Protein AF-A0A075KMD2-F1 (afdb_monomer)

pLDDT: mean 77.3, std 16.65, range [31.0, 93.56]

Nearest PDB structures (foldseek):
  6ii4-assembly1_B  TM=5.399E-01  e=6.767E+00  Influenza A virus (A/Anhui/1-YK_RG123/2013(H7N9))

Radius of gyration: 22.16 Å; Cα contacts (8 Å, |Δi|>4): 37; chains: 1; bounding box: 51×23×67 Å

Mean predicted aligned error: 10.58 Å

Secondary structure (DSSP, 8-state):
------PPP------HHHHHHHHHHHHHHH---HHHHHHHHHHHHHHIIIIITS-----------TT--HHHHHHHHHHHHHHHHHHHHHHHHHHHHHHHHHHHHHHHHHHHHHHHHHH--

Sequence (121 aa):
MNAKIIPFPEQVETPLEEIDRQIRTCLAEIKADRDFIDYVATRMKYFIENYASTYFQMNFNLIVPPNLSPEQAEALVFSIEKGVQDNAKELQDMIRKIIMERLHLEIELYMNQKDIKYRLC

Foldseek 3Di:
DDDPPDDDPPPPPPPLVNVLVVQLVVVCVVPVDPVLSCQLSVVLSVCCVPPLVPDPDDDDDDDDDPPDDPVRVVVVVVVVSVVVVVVVVVVVVVSVVVSVVSSVVSSVVVVVVVVVVVVVD

Solvent-accessible surface area (backbone atoms only — not comparable to full-atom values): 7376 Å² total; per-residue (Å²): 135,83,81,81,78,76,79,72,81,80,76,84,72,75,53,68,68,56,53,50,51,51,50,41,51,56,37,44,75,76,45,86,42,68,70,57,34,53,54,42,42,52,54,49,47,53,46,36,72,72,57,74,60,64,75,86,76,86,81,85,88,79,87,74,71,92,81,59,50,73,68,55,48,51,53,50,53,52,52,49,54,50,53,51,52,54,50,50,50,54,50,49,55,49,51,52,49,52,53,52,54,50,52,53,51,45,52,52,52,54,53,52,54,51,54,53,60,63,71,76,106

Structure (mmCIF, N/CA/C/O backbone):
data_AF-A0A075KMD2-F1
#
_entry.id   AF-A0A075KMD2-F1
#
loop_
_atom_site.group_PDB
_atom_site.id
_atom_site.type_symbol
_atom_site.label_atom_id
_atom_site.label_alt_id
_atom_site.label_comp_id
_atom_site.label_asym_id
_atom_site.label_entity_id
_atom_site.label_seq_id
_atom_site.pdbx_PDB_ins_code
_atom_site.Cartn_x
_atom_site.Cartn_y
_atom_site.Cartn_z
_atom_site.occupancy
_atom_site.B_iso_or_equiv
_atom_site.auth_seq_id
_atom_site.auth_comp_id
_atom_site.auth_asym_id
_atom_site.auth_atom_id
_atom_site.pdbx_PDB_model_num
ATOM 1 N N . MET A 1 1 ? -32.207 9.127 22.148 1.00 32.12 1 MET A N 1
ATOM 2 C CA . MET A 1 1 ? -30.804 8.919 22.568 1.00 32.12 1 MET A CA 1
ATOM 3 C C . MET A 1 1 ? -29.942 9.145 21.339 1.00 32.12 1 MET A C 1
ATOM 5 O O . MET A 1 1 ? -30.101 8.403 20.382 1.00 32.12 1 MET A O 1
ATOM 9 N N . ASN A 1 2 ? -29.132 10.207 21.313 1.00 31.00 2 ASN A N 1
ATOM 10 C CA . ASN A 1 2 ? -28.202 10.457 20.208 1.00 31.00 2 ASN A CA 1
ATOM 11 C C . ASN A 1 2 ? -26.967 9.580 20.418 1.00 31.00 2 ASN A C 1
ATOM 13 O O . ASN A 1 2 ? -26.271 9.745 21.419 1.00 31.00 2 ASN A O 1
ATOM 17 N N . ALA A 1 3 ? -26.718 8.641 19.504 1.00 40.28 3 ALA A N 1
ATOM 18 C CA . ALA A 1 3 ? -25.469 7.894 19.474 1.00 40.28 3 ALA A CA 1
ATOM 19 C C . ALA A 1 3 ? -24.325 8.888 19.235 1.00 40.28 3 ALA A C 1
ATOM 21 O O . ALA A 1 3 ? -24.303 9.598 18.229 1.00 40.28 3 ALA A O 1
ATOM 22 N N . LYS A 1 4 ? -23.411 8.992 20.200 1.00 37.59 4 LYS A N 1
ATOM 23 C CA . LYS A 1 4 ? -22.212 9.821 20.092 1.00 37.59 4 LYS A CA 1
ATOM 24 C C . LYS A 1 4 ? -21.251 9.063 19.175 1.00 37.59 4 LYS A C 1
ATOM 26 O O . LYS A 1 4 ? -20.582 8.138 19.617 1.00 37.59 4 LYS A O 1
ATOM 31 N N . ILE A 1 5 ? -21.272 9.383 17.883 1.00 47.50 5 ILE A N 1
ATOM 32 C CA . ILE A 1 5 ? -20.331 8.823 16.909 1.00 47.50 5 ILE A CA 1
ATOM 33 C C . ILE A 1 5 ? -18.956 9.386 17.275 1.00 47.50 5 ILE A C 1
ATOM 35 O O . ILE A 1 5 ? -18.731 10.588 17.146 1.00 47.50 5 ILE A O 1
ATOM 39 N N . ILE A 1 6 ? -18.074 8.541 17.806 1.00 39.62 6 ILE A N 1
ATOM 40 C CA . ILE A 1 6 ? -16.666 8.881 18.011 1.00 39.62 6 ILE A CA 1
ATOM 41 C C . ILE A 1 6 ? -16.012 8.731 16.633 1.00 39.62 6 ILE A C 1
ATOM 43 O O . ILE A 1 6 ? -16.022 7.621 16.096 1.00 39.62 6 ILE A O 1
ATOM 47 N N . PRO A 1 7 ? -15.532 9.815 16.000 1.00 40.03 7 PRO A N 1
ATOM 48 C CA . PRO A 1 7 ? -14.853 9.690 14.722 1.00 40.03 7 PRO A CA 1
ATOM 49 C C . PRO A 1 7 ? -13.575 8.879 14.940 1.00 40.03 7 PRO A C 1
ATOM 51 O O . PRO A 1 7 ? -12.755 9.209 15.797 1.00 40.03 7 PRO A O 1
ATOM 54 N N . PHE A 1 8 ? -13.440 7.793 14.178 1.00 41.06 8 PHE A N 1
ATOM 55 C CA . PHE A 1 8 ? -12.187 7.054 14.062 1.00 41.06 8 PHE A CA 1
ATOM 56 C C . PHE A 1 8 ? -11.064 8.038 13.690 1.00 41.06 8 PHE A C 1
ATOM 58 O O . PHE A 1 8 ? -11.340 8.982 12.943 1.00 41.06 8 PHE A O 1
ATOM 65 N N . PRO A 1 9 ? -9.821 7.854 14.180 1.00 40.00 9 PRO A N 1
ATOM 66 C CA . PRO A 1 9 ? -8.710 8.705 13.772 1.00 40.00 9 PRO A CA 1
ATOM 67 C C . PRO A 1 9 ? -8.636 8.729 12.245 1.00 40.00 9 PRO A C 1
ATOM 69 O O . PRO A 1 9 ? -8.611 7.669 11.612 1.00 40.00 9 PRO A O 1
ATOM 72 N N . GLU A 1 10 ? -8.655 9.937 11.674 1.00 44.59 10 GLU A N 1
ATOM 73 C CA . GLU A 1 10 ? -8.523 10.145 10.236 1.00 44.59 10 GLU A CA 1
ATOM 74 C C . GLU A 1 10 ? -7.264 9.416 9.773 1.00 44.59 10 GLU A C 1
ATOM 76 O O . GLU A 1 10 ? -6.148 9.707 10.214 1.00 44.59 10 GLU A O 1
ATOM 81 N N . GLN A 1 11 ? -7.457 8.402 8.931 1.00 49.31 11 GLN A N 1
ATOM 82 C CA . GLN A 1 11 ? -6.348 7.740 8.275 1.00 49.31 11 GLN A CA 1
ATOM 83 C C . GLN A 1 11 ? -5.628 8.818 7.468 1.00 49.31 11 GLN A C 1
ATOM 85 O O . GLN A 1 11 ? -6.224 9.449 6.597 1.00 49.31 11 GLN A O 1
ATOM 90 N N . VAL A 1 12 ? -4.356 9.059 7.786 1.00 46.12 12 VAL A N 1
ATOM 91 C CA . VAL A 1 12 ? -3.486 9.893 6.958 1.00 46.12 12 VAL A CA 1
ATOM 92 C C . VAL A 1 12 ? -3.226 9.092 5.687 1.00 46.12 12 VAL A C 1
ATOM 94 O O . VAL A 1 12 ? -2.245 8.357 5.582 1.00 46.12 12 VAL A O 1
ATOM 97 N N . GLU A 1 13 ? -4.175 9.138 4.759 1.00 56.25 13 GLU A N 1
ATOM 98 C CA . GLU A 1 13 ? -4.002 8.588 3.427 1.00 56.25 13 GLU A CA 1
ATOM 99 C C . GLU A 1 13 ? -2.899 9.398 2.753 1.00 56.25 13 GLU A C 1
ATOM 101 O O . GLU A 1 13 ? -3.060 10.585 2.468 1.00 56.25 13 GLU A O 1
ATOM 106 N N . THR A 1 14 ? -1.743 8.773 2.533 1.00 61.88 14 THR A N 1
ATOM 107 C CA . THR A 1 14 ? -0.741 9.348 1.640 1.00 61.88 14 THR A CA 1
ATOM 108 C C . THR A 1 14 ? -1.367 9.397 0.246 1.00 61.88 14 THR A C 1
ATOM 110 O O . THR A 1 14 ? -1.715 8.333 -0.274 1.00 61.88 14 THR A O 1
ATOM 113 N N . PRO A 1 15 ? -1.513 10.583 -0.373 1.00 73.69 15 PRO A N 1
ATOM 114 C CA . PRO A 1 15 ? -2.097 10.689 -1.702 1.00 73.69 15 PRO A CA 1
ATOM 115 C C . PRO A 1 15 ? -1.332 9.809 -2.686 1.00 73.69 15 PRO A C 1
ATOM 117 O O . PRO A 1 15 ? -0.102 9.731 -2.638 1.00 73.69 15 PRO A O 1
ATOM 120 N N . LEU A 1 16 ? -2.041 9.146 -3.591 1.00 75.12 16 LEU A N 1
ATOM 121 C CA . LEU A 1 16 ? -1.429 8.262 -4.579 1.00 75.12 16 LEU A CA 1
ATOM 122 C C . LEU A 1 16 ? -0.360 8.986 -5.414 1.00 75.12 16 LEU A C 1
ATOM 124 O O . LEU A 1 16 ? 0.660 8.398 -5.772 1.00 75.12 16 LEU A O 1
ATOM 128 N N . GLU A 1 17 ? -0.570 10.271 -5.686 1.00 82.25 17 GLU A N 1
ATOM 129 C CA . GLU A 1 17 ? 0.378 11.142 -6.378 1.00 82.25 17 GLU A CA 1
ATOM 130 C C . GLU A 1 17 ? 1.716 11.242 -5.638 1.00 82.25 17 GLU A C 1
ATOM 132 O O . GLU A 1 17 ? 2.775 11.281 -6.264 1.00 82.25 17 GLU A O 1
ATOM 137 N N . GLU A 1 18 ? 1.681 11.252 -4.306 1.00 82.69 18 GLU A N 1
ATOM 138 C CA . GLU A 1 18 ? 2.883 11.287 -3.480 1.00 82.69 18 GLU A CA 1
ATOM 139 C C . GLU A 1 18 ? 3.637 9.956 -3.554 1.00 82.69 18 GLU A C 1
ATOM 141 O O . GLU A 1 18 ? 4.864 9.943 -3.660 1.00 82.69 18 GLU A O 1
ATOM 146 N N . ILE A 1 19 ? 2.912 8.835 -3.580 1.00 80.75 19 ILE A N 1
ATOM 147 C CA . ILE A 1 19 ? 3.512 7.506 -3.731 1.00 80.75 19 ILE A CA 1
ATOM 148 C C . ILE A 1 19 ? 4.142 7.350 -5.126 1.00 80.75 19 ILE A C 1
ATOM 150 O O . ILE A 1 19 ? 5.281 6.896 -5.235 1.00 80.75 19 ILE A O 1
ATOM 154 N N . ASP A 1 20 ? 3.458 7.781 -6.192 1.00 87.19 20 ASP A N 1
ATOM 155 C CA . ASP A 1 20 ? 4.003 7.785 -7.561 1.00 87.19 20 ASP A CA 1
ATOM 156 C C . ASP A 1 20 ? 5.280 8.635 -7.652 1.00 87.19 20 ASP A C 1
ATOM 158 O O . ASP A 1 20 ? 6.290 8.198 -8.213 1.00 87.19 20 ASP A O 1
ATOM 162 N N . ARG A 1 21 ? 5.284 9.817 -7.021 1.00 89.69 21 ARG A N 1
ATOM 163 C CA . ARG A 1 21 ? 6.467 10.684 -6.946 1.00 89.69 21 ARG A CA 1
ATOM 164 C C . ARG A 1 21 ? 7.642 9.994 -6.253 1.00 89.69 21 ARG A C 1
ATOM 166 O O . ARG A 1 21 ? 8.771 10.070 -6.746 1.00 89.69 21 ARG A O 1
ATOM 173 N N . GLN A 1 22 ? 7.400 9.320 -5.131 1.00 88.19 22 GLN A N 1
ATOM 174 C CA . GLN A 1 22 ? 8.436 8.589 -4.395 1.00 88.19 22 GLN A CA 1
ATOM 175 C C . GLN A 1 22 ? 9.000 7.423 -5.212 1.00 88.19 22 GLN A C 1
ATOM 177 O O . GLN A 1 22 ? 10.219 7.276 -5.299 1.00 88.19 22 GLN A O 1
ATOM 182 N N . ILE A 1 23 ? 8.138 6.652 -5.882 1.00 89.50 23 ILE A N 1
ATOM 183 C CA . ILE A 1 23 ? 8.552 5.555 -6.769 1.00 89.50 23 ILE A CA 1
ATOM 184 C C . ILE A 1 23 ? 9.442 6.084 -7.894 1.00 89.50 23 ILE A C 1
ATOM 186 O O . ILE A 1 23 ? 10.525 5.552 -8.125 1.00 89.50 23 ILE A O 1
ATOM 190 N N . ARG A 1 24 ? 9.027 7.158 -8.571 1.00 93.06 24 ARG A N 1
ATOM 191 C CA . ARG A 1 24 ? 9.804 7.759 -9.666 1.00 93.06 24 ARG A CA 1
ATOM 192 C C . ARG A 1 24 ? 11.156 8.285 -9.200 1.00 93.06 24 ARG A C 1
ATOM 194 O O . ARG A 1 24 ? 12.143 8.104 -9.906 1.00 93.06 24 ARG A O 1
ATOM 201 N N . THR A 1 25 ? 11.202 8.897 -8.019 1.00 91.06 25 THR A N 1
ATOM 202 C CA . THR A 1 25 ? 12.450 9.381 -7.410 1.00 91.06 25 THR A CA 1
ATOM 203 C C . THR A 1 25 ? 13.393 8.212 -7.123 1.00 91.06 25 THR A C 1
ATOM 205 O O . THR A 1 25 ? 14.535 8.231 -7.570 1.00 91.06 25 THR A O 1
ATOM 208 N N . CYS A 1 26 ? 12.893 7.147 -6.492 1.00 87.94 26 CYS A N 1
ATOM 209 C CA . CYS A 1 26 ? 13.667 5.936 -6.219 1.00 87.94 26 CYS A CA 1
ATOM 210 C C . CYS A 1 26 ? 14.192 5.274 -7.508 1.00 87.94 26 CYS A C 1
ATOM 212 O O . CYS A 1 26 ? 15.363 4.916 -7.598 1.00 87.94 26 CYS A O 1
ATOM 214 N N . LEU A 1 27 ? 13.362 5.160 -8.548 1.00 90.38 27 LEU A N 1
ATOM 215 C CA . LEU A 1 27 ? 13.780 4.590 -9.833 1.00 90.38 27 LEU A CA 1
ATOM 216 C C . LEU A 1 27 ? 14.856 5.436 -10.525 1.00 90.38 27 LEU A C 1
ATOM 218 O O . LEU A 1 27 ? 15.775 4.879 -11.126 1.00 90.38 27 LEU A O 1
ATOM 222 N N . ALA A 1 28 ? 14.766 6.763 -10.423 1.00 90.12 28 ALA A N 1
ATOM 223 C CA . ALA A 1 28 ? 15.757 7.671 -10.990 1.00 90.12 28 ALA A CA 1
ATOM 224 C C . ALA A 1 28 ? 17.137 7.531 -10.325 1.00 90.12 28 ALA A C 1
ATOM 226 O O . ALA A 1 28 ? 18.147 7.678 -11.013 1.00 90.12 28 ALA A O 1
ATOM 227 N N . GLU A 1 29 ? 17.189 7.194 -9.030 1.00 89.19 29 GLU A N 1
ATOM 228 C CA . GLU A 1 29 ? 18.438 6.883 -8.316 1.00 89.19 29 GLU A CA 1
ATOM 229 C C . GLU A 1 29 ? 19.084 5.579 -8.808 1.00 89.19 29 GLU A C 1
ATOM 231 O O . GLU A 1 29 ? 20.308 5.463 -8.821 1.00 89.19 29 GLU A O 1
ATOM 236 N N . ILE A 1 30 ? 18.279 4.609 -9.257 1.00 84.12 30 ILE A N 1
ATOM 237 C CA . ILE A 1 30 ? 18.766 3.330 -9.796 1.00 84.12 30 ILE A CA 1
ATOM 238 C C . ILE A 1 30 ? 19.272 3.507 -11.230 1.00 84.12 30 ILE A C 1
ATOM 240 O O . ILE A 1 30 ? 20.359 3.047 -11.584 1.00 84.12 30 ILE A O 1
ATOM 244 N N . LYS A 1 31 ? 18.461 4.135 -12.087 1.00 82.50 31 LYS A N 1
ATOM 245 C CA . LYS A 1 31 ? 18.779 4.335 -13.500 1.00 82.50 31 LYS A CA 1
ATOM 246 C C . LYS A 1 31 ? 18.018 5.539 -14.046 1.00 82.50 31 LYS A C 1
ATOM 248 O O . LYS A 1 31 ? 16.796 5.509 -14.162 1.00 82.50 31 LYS A O 1
ATOM 253 N N . ALA A 1 32 ? 18.754 6.548 -14.507 1.00 80.12 32 ALA A N 1
ATOM 254 C CA . ALA A 1 32 ? 18.208 7.737 -15.169 1.00 80.12 32 ALA A CA 1
ATOM 255 C C . ALA A 1 32 ? 17.744 7.466 -16.624 1.00 80.12 32 ALA A C 1
ATOM 257 O O . ALA A 1 32 ? 18.037 8.230 -17.541 1.00 80.12 32 ALA A O 1
ATOM 258 N N . ASP A 1 33 ? 17.051 6.348 -16.850 1.00 90.50 33 ASP A N 1
ATOM 259 C CA . ASP A 1 33 ? 16.455 5.955 -18.130 1.00 90.50 33 ASP A CA 1
ATOM 260 C C . ASP A 1 33 ? 14.949 6.227 -18.075 1.00 90.50 33 ASP A C 1
ATOM 262 O O . ASP A 1 33 ? 14.225 5.616 -17.288 1.00 90.50 33 ASP A O 1
ATOM 266 N N . ARG A 1 34 ? 14.476 7.164 -18.901 1.00 89.56 34 ARG A N 1
ATOM 267 C CA . ARG A 1 34 ? 13.080 7.616 -18.868 1.00 89.56 34 ARG A CA 1
ATOM 268 C C . ARG A 1 34 ? 12.102 6.488 -19.187 1.00 89.56 34 ARG A C 1
ATOM 270 O O . ARG A 1 34 ? 11.094 6.365 -18.501 1.00 89.56 34 ARG A O 1
ATOM 277 N N . ASP A 1 35 ? 12.432 5.638 -20.158 1.00 90.25 35 ASP A N 1
ATOM 278 C CA . ASP A 1 35 ? 11.578 4.512 -20.549 1.00 90.25 35 ASP A CA 1
ATOM 279 C C . ASP A 1 35 ? 11.455 3.492 -19.411 1.00 90.25 35 ASP A C 1
ATOM 281 O O . ASP A 1 35 ? 10.387 2.929 -19.184 1.00 90.25 35 ASP A O 1
ATOM 285 N N . PHE A 1 36 ? 12.549 3.273 -18.674 1.00 91.5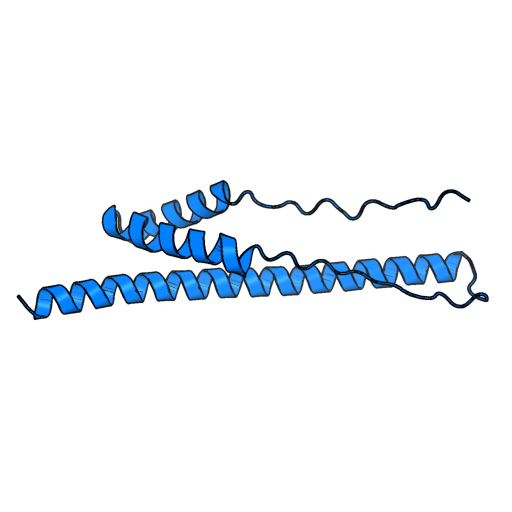0 36 PHE A N 1
ATOM 286 C CA . PHE A 1 36 ? 12.569 2.417 -17.489 1.00 91.50 36 PHE A CA 1
ATOM 287 C C . PHE A 1 36 ? 11.691 2.988 -16.376 1.00 91.50 36 PHE A C 1
ATOM 289 O O . PHE A 1 36 ? 10.830 2.280 -15.851 1.00 91.50 36 PHE A O 1
ATOM 296 N N . ILE A 1 37 ? 11.890 4.267 -16.043 1.00 92.50 37 ILE A N 1
ATOM 297 C CA . ILE A 1 37 ? 11.137 4.944 -14.985 1.00 92.50 37 ILE A CA 1
ATOM 298 C C . ILE A 1 37 ? 9.645 4.926 -15.320 1.00 92.50 37 ILE A C 1
ATOM 300 O O . ILE A 1 37 ? 8.844 4.523 -14.482 1.00 92.50 37 ILE A O 1
ATOM 304 N N . ASP A 1 38 ? 9.266 5.309 -16.542 1.00 93.56 38 ASP A N 1
ATOM 305 C CA . ASP A 1 38 ? 7.862 5.366 -16.950 1.00 93.56 38 ASP A CA 1
ATOM 306 C C . ASP A 1 38 ? 7.218 3.975 -16.998 1.00 93.56 38 ASP A C 1
ATOM 308 O O . ASP A 1 38 ? 6.084 3.821 -16.538 1.00 93.56 38 ASP A O 1
ATOM 312 N N . TYR A 1 39 ? 7.932 2.949 -17.476 1.00 92.94 39 TYR A N 1
ATOM 313 C CA . TYR A 1 39 ? 7.429 1.574 -17.493 1.00 92.94 39 TYR A CA 1
ATOM 314 C C . TYR A 1 39 ? 7.147 1.049 -16.080 1.00 92.94 39 TYR A C 1
ATOM 316 O O . TYR A 1 39 ? 6.037 0.588 -15.799 1.00 92.94 39 TYR A O 1
ATOM 324 N N . VAL A 1 40 ? 8.135 1.130 -15.181 1.00 93.12 40 VAL A N 1
ATOM 325 C CA . VAL A 1 40 ? 8.010 0.575 -13.827 1.00 93.12 40 VAL A CA 1
ATOM 326 C C . VAL A 1 40 ? 7.029 1.399 -12.992 1.00 93.12 40 VAL A C 1
ATOM 328 O O . VAL A 1 40 ? 6.145 0.822 -12.359 1.00 93.12 40 VAL A O 1
ATOM 331 N N . ALA A 1 41 ? 7.109 2.735 -13.039 1.00 93.31 41 ALA A N 1
ATOM 332 C CA . ALA A 1 41 ? 6.206 3.607 -12.287 1.00 93.31 41 ALA A CA 1
ATOM 333 C C . ALA A 1 41 ? 4.742 3.414 -12.704 1.00 93.31 41 ALA A C 1
ATOM 335 O O . ALA A 1 41 ? 3.881 3.276 -11.842 1.00 93.31 41 ALA A O 1
ATOM 336 N N . THR A 1 42 ? 4.450 3.308 -14.007 1.00 93.56 42 THR A N 1
ATOM 337 C CA . THR A 1 42 ? 3.073 3.089 -14.490 1.00 93.56 42 THR A CA 1
ATOM 338 C C . THR A 1 42 ? 2.494 1.772 -13.974 1.00 9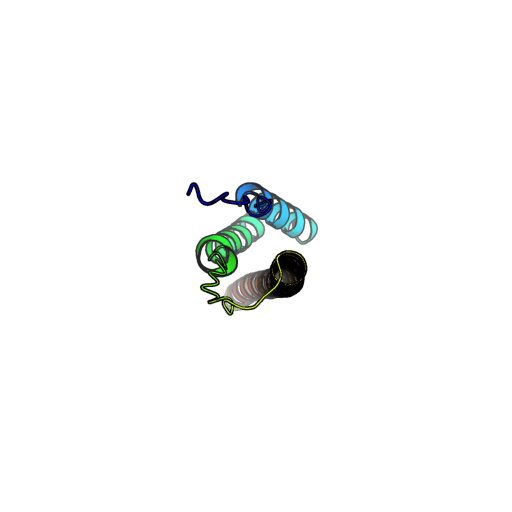3.56 42 THR A C 1
ATOM 340 O O . THR A 1 42 ? 1.346 1.722 -13.531 1.00 93.56 42 THR A O 1
ATOM 343 N N . ARG A 1 43 ? 3.287 0.695 -13.994 1.00 93.56 43 ARG A N 1
ATOM 344 C CA . ARG A 1 43 ? 2.844 -0.625 -13.521 1.00 93.56 43 ARG A CA 1
ATOM 345 C C . ARG A 1 43 ? 2.664 -0.663 -12.008 1.00 93.56 43 ARG A C 1
ATOM 347 O O . ARG A 1 43 ? 1.704 -1.264 -11.529 1.00 93.56 43 ARG A O 1
ATOM 354 N N . MET A 1 44 ? 3.537 0.015 -11.267 1.00 93.12 44 MET A N 1
ATOM 355 C CA . MET A 1 44 ? 3.404 0.158 -9.820 1.00 93.12 44 MET A CA 1
ATOM 356 C C . MET A 1 44 ? 2.203 1.013 -9.429 1.00 93.12 44 MET A C 1
ATOM 358 O O . MET A 1 44 ? 1.458 0.620 -8.537 1.00 93.12 44 MET A O 1
ATOM 362 N N . LYS A 1 45 ? 1.965 2.129 -10.123 1.00 91.25 45 LYS A N 1
ATOM 363 C CA . LYS A 1 45 ? 0.778 2.962 -9.920 1.00 91.25 45 LYS A CA 1
ATOM 364 C C . LYS A 1 45 ? -0.498 2.151 -10.126 1.00 91.25 45 LYS A C 1
ATOM 366 O O . LYS A 1 45 ? -1.339 2.123 -9.235 1.00 91.25 45 LYS A O 1
ATOM 371 N N . TYR A 1 46 ? -0.585 1.403 -11.228 1.00 90.44 46 TYR A N 1
ATOM 372 C CA . TYR A 1 46 ? -1.707 0.495 -11.478 1.00 90.44 46 TYR A CA 1
ATOM 373 C C . TYR A 1 46 ? -1.864 -0.553 -10.365 1.00 90.44 46 TYR A C 1
ATOM 375 O O . TYR A 1 46 ? -2.976 -0.813 -9.909 1.00 90.44 46 TYR A O 1
ATOM 383 N N . PHE A 1 47 ? -0.764 -1.153 -9.898 1.00 89.69 47 PHE A N 1
ATOM 384 C CA . PHE A 1 47 ? -0.809 -2.107 -8.791 1.00 89.69 47 PHE A CA 1
ATOM 385 C C . PHE A 1 47 ? -1.353 -1.469 -7.503 1.00 89.69 47 PHE A C 1
ATOM 387 O O . PHE A 1 47 ? -2.207 -2.047 -6.832 1.00 89.69 47 PHE A O 1
ATOM 394 N N . ILE A 1 48 ? -0.893 -0.265 -7.169 1.00 86.69 48 ILE A N 1
ATOM 395 C CA . ILE A 1 48 ? -1.320 0.428 -5.956 1.00 86.69 48 ILE A CA 1
ATOM 396 C C . ILE A 1 48 ? -2.793 0.815 -6.053 1.00 86.69 48 ILE A C 1
ATOM 398 O O . ILE A 1 48 ? -3.535 0.512 -5.129 1.00 86.69 48 ILE A O 1
ATOM 402 N N . GLU A 1 49 ? -3.225 1.388 -7.179 1.00 86.12 49 GLU A N 1
ATOM 403 C CA . GLU A 1 49 ? -4.612 1.810 -7.426 1.00 86.12 49 GLU A CA 1
ATOM 404 C C . GLU A 1 49 ? -5.630 0.673 -7.335 1.00 86.12 49 GLU A C 1
ATOM 406 O O . GLU A 1 49 ? -6.761 0.913 -6.920 1.00 86.12 49 GLU A O 1
ATOM 411 N N . ASN A 1 50 ? -5.253 -0.539 -7.749 1.00 83.62 50 ASN A N 1
ATOM 412 C CA . ASN A 1 50 ? -6.197 -1.650 -7.884 1.00 83.62 50 ASN A CA 1
ATOM 413 C C . ASN A 1 50 ? -6.086 -2.695 -6.772 1.00 83.62 50 ASN A C 1
ATOM 415 O O . ASN A 1 50 ? -7.010 -3.485 -6.597 1.00 83.62 50 ASN A O 1
ATOM 419 N N . TYR A 1 51 ? -4.961 -2.746 -6.054 1.00 77.31 51 TYR A N 1
ATOM 420 C CA . TYR A 1 51 ? -4.698 -3.817 -5.091 1.00 77.31 51 TYR A CA 1
ATOM 421 C C . TYR A 1 51 ? -4.263 -3.278 -3.733 1.00 77.31 51 TYR A C 1
ATOM 423 O O . TYR A 1 51 ? -4.847 -3.668 -2.725 1.00 77.31 51 TYR A O 1
ATOM 431 N N . ALA A 1 52 ? -3.285 -2.369 -3.682 1.00 72.50 52 ALA A N 1
ATOM 432 C CA . ALA A 1 52 ? -2.746 -1.890 -2.404 1.00 72.50 52 ALA A CA 1
ATOM 433 C C . ALA A 1 52 ? -3.616 -0.814 -1.726 1.00 72.50 52 ALA A C 1
ATOM 435 O O . ALA A 1 52 ? -3.547 -0.661 -0.510 1.00 72.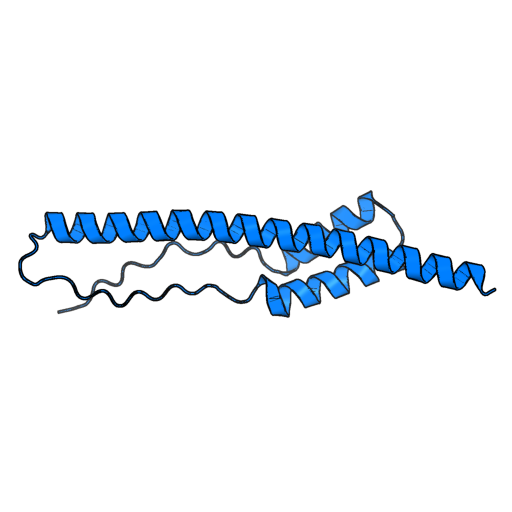50 52 ALA A O 1
ATOM 436 N N . SER A 1 53 ? -4.436 -0.092 -2.495 1.00 67.88 53 SER A N 1
ATOM 437 C CA . SER A 1 53 ? -5.393 0.914 -2.017 1.00 67.88 53 SER A CA 1
ATOM 438 C C . SER A 1 53 ? -6.736 0.321 -1.587 1.00 67.88 53 SER A C 1
ATOM 440 O O . SER A 1 53 ? -7.591 1.060 -1.107 1.00 67.88 53 SER A O 1
ATOM 442 N N . THR A 1 54 ? -6.963 -0.988 -1.767 1.00 61.22 54 THR A N 1
ATOM 443 C CA . THR A 1 54 ? -8.247 -1.602 -1.407 1.00 61.22 54 THR A CA 1
ATOM 444 C C . THR A 1 54 ? -8.402 -1.558 0.110 1.00 61.22 54 THR A C 1
ATOM 446 O O . THR A 1 54 ? -7.797 -2.339 0.845 1.00 61.22 54 THR A O 1
ATOM 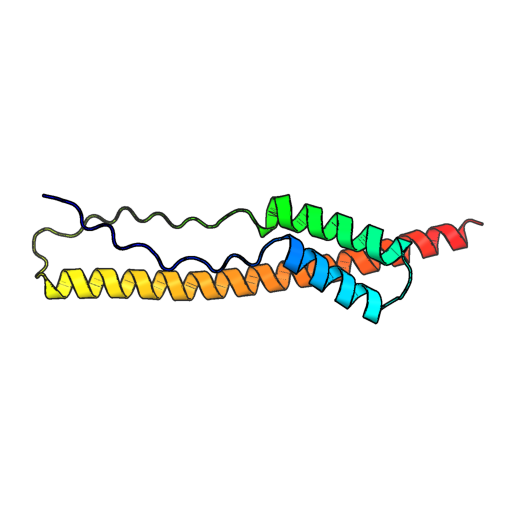449 N N . TYR A 1 55 ? -9.179 -0.580 0.565 1.00 57.94 55 TYR A N 1
ATOM 450 C CA . TYR A 1 55 ? -9.305 -0.173 1.954 1.00 57.94 55 TYR A CA 1
ATOM 451 C C . TYR A 1 55 ? -9.730 -1.326 2.864 1.00 57.94 55 TYR A C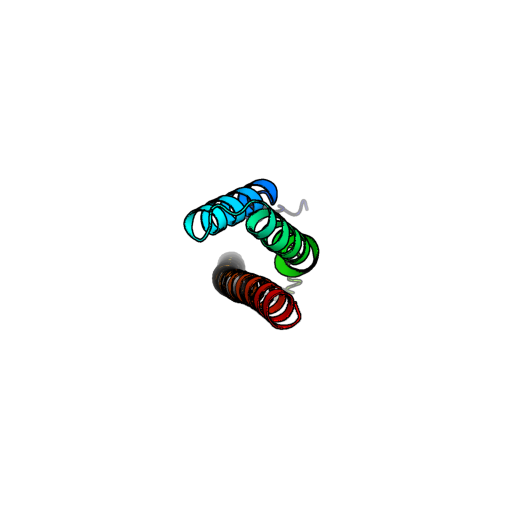 1
ATOM 453 O O . TYR A 1 55 ? -10.813 -1.899 2.724 1.00 57.94 55 TYR A O 1
ATOM 461 N N . PHE A 1 56 ? -8.895 -1.627 3.857 1.00 59.00 56 PHE A N 1
ATOM 462 C CA . PHE A 1 56 ? -9.290 -2.480 4.968 1.00 59.00 56 PHE A CA 1
ATOM 463 C C . PHE A 1 56 ? -10.201 -1.683 5.908 1.00 59.00 56 PHE A C 1
ATOM 465 O O . PHE A 1 56 ? -9.739 -0.955 6.786 1.00 59.00 56 PHE A O 1
ATOM 472 N N . GLN A 1 57 ? -11.512 -1.796 5.701 1.00 60.69 57 GLN A N 1
ATOM 473 C CA . GLN A 1 57 ? -12.517 -1.222 6.592 1.00 60.69 57 GLN A CA 1
ATOM 474 C C . GLN A 1 57 ? -12.948 -2.268 7.618 1.00 60.69 57 GLN A C 1
ATOM 476 O O . GLN A 1 57 ? -13.751 -3.157 7.330 1.00 60.69 57 GLN A O 1
ATOM 481 N N . MET A 1 58 ? -12.408 -2.169 8.832 1.00 61.62 58 MET A N 1
ATOM 482 C CA . MET A 1 58 ? -12.880 -2.993 9.939 1.00 61.62 58 MET A CA 1
ATOM 483 C C . MET A 1 58 ? -14.208 -2.455 10.463 1.00 61.62 58 MET A C 1
ATOM 485 O O . MET A 1 58 ? -14.256 -1.389 11.069 1.00 61.62 58 MET A O 1
ATOM 489 N N . ASN A 1 59 ? -15.275 -3.226 10.270 1.00 65.38 59 ASN A N 1
ATOM 490 C CA . ASN A 1 59 ? -16.576 -2.958 10.870 1.00 65.38 59 ASN A CA 1
ATOM 491 C C . ASN A 1 59 ? -16.835 -3.974 11.983 1.00 65.38 59 ASN A C 1
ATOM 493 O O . ASN A 1 59 ? -16.979 -5.168 11.720 1.00 65.38 59 ASN A O 1
ATOM 497 N N . PHE A 1 60 ? -16.915 -3.498 13.226 1.00 67.38 60 PHE A N 1
ATOM 498 C CA . PHE A 1 60 ? -17.258 -4.329 14.377 1.00 67.38 60 PHE A CA 1
ATOM 499 C C . PHE A 1 60 ? -18.692 -4.055 14.817 1.00 67.38 60 PHE A C 1
ATOM 501 O O . PHE A 1 60 ? -19.019 -2.956 15.251 1.00 67.38 60 PHE A O 1
ATOM 508 N N . ASN A 1 61 ? -19.530 -5.088 14.772 1.00 71.88 61 ASN A N 1
ATOM 509 C CA . ASN A 1 61 ? -20.849 -5.082 15.399 1.00 71.88 61 ASN A CA 1
ATOM 510 C C . ASN A 1 61 ? -20.781 -5.922 16.675 1.00 71.88 61 ASN A C 1
ATOM 512 O O . ASN A 1 61 ? -21.072 -7.117 16.662 1.00 71.88 61 ASN A O 1
ATOM 516 N N . LEU A 1 62 ? -20.335 -5.307 17.770 1.00 71.56 62 LEU A N 1
ATOM 517 C CA . LEU A 1 62 ? -20.192 -5.980 19.060 1.00 71.56 62 LEU A CA 1
ATOM 518 C C . LEU A 1 62 ? -21.431 -5.762 19.927 1.00 71.56 62 LEU A C 1
ATOM 520 O O . LEU A 1 62 ? -21.784 -4.634 20.266 1.00 71.56 62 LEU A O 1
ATOM 524 N N . ILE A 1 63 ? -22.080 -6.863 20.307 1.00 75.00 63 ILE A N 1
ATOM 525 C CA . ILE A 1 63 ? -23.181 -6.853 21.271 1.00 75.00 63 ILE A CA 1
ATOM 526 C C . ILE A 1 63 ? -22.570 -6.893 22.671 1.00 75.00 63 ILE A C 1
ATOM 528 O O . ILE A 1 63 ? -21.945 -7.879 23.060 1.00 75.00 63 ILE A O 1
ATOM 532 N N . VAL A 1 64 ? -22.750 -5.808 23.420 1.00 76.50 64 VAL A N 1
ATOM 533 C CA . VAL A 1 64 ? -22.226 -5.667 24.781 1.00 76.50 64 VAL A CA 1
ATOM 534 C C . VAL A 1 64 ? -23.243 -6.242 25.781 1.00 76.50 64 VAL A C 1
ATOM 536 O O . VAL A 1 64 ? -24.421 -5.884 25.708 1.00 76.50 64 VAL A O 1
ATOM 539 N N . PRO A 1 65 ? -22.839 -7.136 26.709 1.00 81.25 65 PRO A N 1
ATOM 540 C CA . PRO A 1 65 ? -23.724 -7.656 27.748 1.00 81.25 65 PRO A CA 1
ATOM 541 C C . PRO A 1 65 ? -24.396 -6.538 28.563 1.00 81.25 65 PRO A C 1
ATOM 543 O O . PRO A 1 65 ? -23.717 -5.592 28.966 1.00 81.25 65 PRO A O 1
ATOM 546 N N . PRO A 1 66 ? -25.695 -6.661 28.895 1.00 79.56 66 PRO A N 1
ATOM 547 C CA . PRO A 1 66 ? -26.449 -5.594 29.563 1.00 79.56 66 PRO A CA 1
ATOM 548 C C . PRO A 1 66 ? -26.005 -5.317 31.009 1.00 79.56 66 PRO A C 1
ATOM 55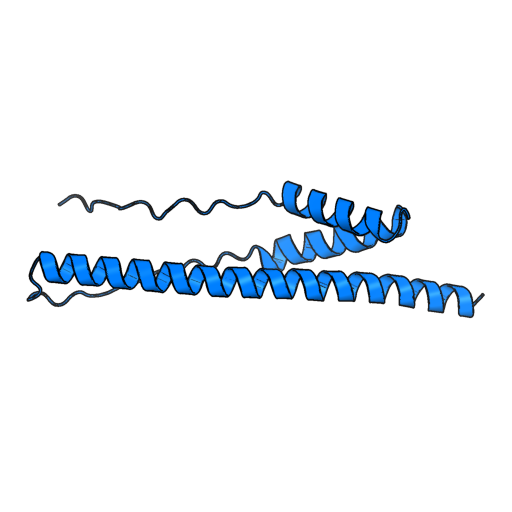0 O O . PRO A 1 66 ? -26.446 -4.343 31.610 1.00 79.56 66 PRO A O 1
ATOM 553 N N . ASN A 1 67 ? -25.135 -6.162 31.566 1.00 88.88 67 ASN A N 1
ATOM 554 C CA . ASN A 1 67 ? -24.747 -6.143 32.976 1.00 88.88 67 ASN A CA 1
ATOM 555 C C . ASN A 1 67 ? -23.383 -5.471 33.209 1.00 88.88 67 ASN A C 1
ATOM 557 O O . ASN A 1 67 ? -22.878 -5.502 34.329 1.00 88.88 67 ASN A O 1
ATOM 561 N N . LEU A 1 68 ? -22.752 -4.936 32.159 1.00 84.94 68 LEU A N 1
ATOM 562 C CA . LEU A 1 68 ? -21.468 -4.247 32.268 1.00 84.94 68 LEU A CA 1
ATOM 563 C C . LEU A 1 68 ? -21.650 -2.889 32.942 1.00 84.94 68 LEU A C 1
ATOM 565 O O . LEU A 1 68 ? -22.539 -2.115 32.580 1.00 84.94 68 LEU A O 1
ATOM 569 N N . SER A 1 69 ? -20.781 -2.585 33.906 1.00 88.94 69 SER A N 1
ATOM 570 C CA . SER A 1 69 ? -20.697 -1.224 34.425 1.00 88.94 69 SER A CA 1
ATOM 571 C C . SER A 1 69 ? -20.196 -0.272 33.325 1.00 88.94 69 SER A C 1
ATOM 573 O O . SER A 1 69 ? -19.514 -0.715 32.394 1.00 88.94 69 SER A O 1
ATOM 575 N N . PRO A 1 70 ? -20.481 1.039 33.423 1.00 85.75 70 PRO A N 1
ATOM 576 C CA . PRO A 1 70 ? -19.962 2.023 32.472 1.00 85.75 70 PRO A CA 1
ATOM 577 C C . PRO A 1 70 ? -18.436 1.956 32.307 1.00 85.75 70 PRO A C 1
ATOM 579 O O . PRO A 1 70 ? -17.942 1.972 31.186 1.00 85.75 70 PRO A O 1
ATOM 582 N N . GLU A 1 71 ? -17.703 1.778 33.408 1.00 89.25 71 GLU A N 1
ATOM 583 C CA . GLU A 1 71 ? -16.239 1.652 33.405 1.00 89.25 71 GLU A CA 1
ATOM 584 C C . GLU A 1 71 ? -15.765 0.400 32.650 1.00 89.25 71 GLU A C 1
ATOM 586 O O . GLU A 1 71 ? -14.815 0.450 31.873 1.00 89.25 71 GLU A O 1
ATOM 591 N N . GLN A 1 72 ? -16.455 -0.731 32.823 1.00 87.38 72 GLN A N 1
ATOM 592 C CA . GLN A 1 72 ? -16.113 -1.960 32.110 1.00 87.38 72 GLN A CA 1
ATOM 593 C C . GLN A 1 72 ? -16.458 -1.872 30.616 1.00 87.38 72 GLN A C 1
ATOM 595 O O . GLN A 1 72 ? -15.744 -2.435 29.787 1.00 87.38 72 GLN A O 1
ATOM 600 N N . ALA A 1 73 ? -17.537 -1.167 30.264 1.00 86.06 73 ALA A N 1
ATOM 601 C CA . ALA A 1 73 ? -17.891 -0.902 28.874 1.00 86.06 73 ALA A CA 1
ATOM 602 C C . ALA A 1 73 ? -16.849 0.006 28.194 1.00 86.06 73 ALA A C 1
ATOM 604 O O . ALA A 1 73 ? -16.418 -0.297 27.083 1.00 86.06 73 ALA A O 1
ATOM 605 N N . GLU A 1 74 ? -16.387 1.062 28.869 1.00 86.00 74 GLU A N 1
ATOM 606 C CA . GLU A 1 74 ? -15.311 1.933 28.375 1.00 86.00 74 GLU A CA 1
ATOM 607 C C . GLU A 1 74 ? -13.986 1.177 28.220 1.00 86.00 74 GLU A C 1
ATOM 609 O O . GLU A 1 74 ? -13.343 1.269 27.174 1.00 86.00 74 GLU A O 1
ATOM 614 N N . ALA A 1 75 ? -13.604 0.363 29.208 1.00 86.75 75 ALA A N 1
ATOM 615 C CA . ALA A 1 75 ? -12.396 -0.459 29.133 1.00 86.75 75 ALA A CA 1
ATOM 616 C C . ALA A 1 75 ? -12.440 -1.469 27.969 1.00 86.75 75 ALA A C 1
ATOM 618 O O . ALA A 1 75 ? -11.415 -1.728 27.329 1.00 86.75 75 ALA A O 1
ATOM 619 N N . LEU A 1 76 ? -13.621 -2.025 27.671 1.00 86.19 76 LEU A N 1
ATOM 620 C CA . LEU A 1 76 ? -13.830 -2.920 26.535 1.00 86.19 76 LEU A CA 1
ATOM 621 C C . LEU A 1 76 ? -13.645 -2.182 25.205 1.00 86.19 76 LEU A C 1
ATOM 623 O O . LEU A 1 76 ? -12.882 -2.654 24.364 1.00 86.19 76 LEU A O 1
ATOM 627 N N . VAL A 1 77 ? -14.293 -1.024 25.033 1.00 85.38 77 VAL A N 1
ATOM 628 C CA . VAL A 1 77 ? -14.151 -0.191 23.825 1.00 85.38 77 VAL A CA 1
ATOM 629 C C . VAL A 1 77 ? -12.688 0.182 23.605 1.00 85.38 77 VAL A C 1
ATOM 631 O O . VAL A 1 77 ? -12.155 -0.075 22.530 1.00 85.38 77 VAL A O 1
ATOM 634 N N . PHE A 1 78 ? -12.008 0.669 24.644 1.00 85.38 78 PHE A N 1
ATOM 635 C CA . PHE A 1 78 ? -10.592 1.025 24.570 1.00 85.38 78 PHE A CA 1
ATOM 636 C C . PHE A 1 78 ? -9.703 -0.161 24.164 1.00 85.38 78 PHE A C 1
ATOM 638 O O . PHE A 1 78 ? -8.802 -0.026 23.337 1.00 85.38 78 PHE A O 1
ATOM 645 N N . SER A 1 79 ? -9.956 -1.349 24.722 1.00 85.50 79 SER A N 1
ATOM 646 C CA . SER A 1 79 ? -9.181 -2.552 24.392 1.00 85.50 79 SER A CA 1
ATOM 647 C C . SER A 1 79 ? -9.374 -2.981 22.936 1.00 85.50 79 SER A C 1
ATOM 649 O O . SER A 1 79 ? -8.416 -3.404 22.288 1.00 85.50 79 SER A O 1
ATOM 651 N N . ILE A 1 80 ? -10.596 -2.843 22.410 1.00 85.94 80 ILE A N 1
ATOM 652 C CA . ILE A 1 80 ? -10.903 -3.103 21.001 1.00 85.94 80 ILE A CA 1
ATOM 653 C C . ILE A 1 80 ? -10.191 -2.081 20.118 1.00 85.94 80 ILE A C 1
ATOM 655 O O . ILE A 1 80 ? -9.477 -2.478 19.205 1.00 85.94 80 ILE A O 1
ATOM 659 N N . GLU A 1 81 ? -10.331 -0.786 20.406 1.00 83.25 81 GLU A N 1
ATOM 660 C CA . GLU A 1 81 ? -9.675 0.287 19.649 1.00 83.25 81 GLU A CA 1
ATOM 661 C C . GLU A 1 81 ? -8.163 0.077 19.575 1.00 83.25 81 GLU A C 1
ATOM 663 O O . GLU A 1 81 ? -7.576 0.158 18.496 1.00 83.25 81 GLU A O 1
ATOM 668 N N . LYS A 1 82 ? -7.541 -0.277 20.702 1.00 83.69 82 LYS A N 1
ATOM 669 C CA . LYS A 1 82 ? -6.113 -0.575 20.754 1.00 83.69 82 LYS A CA 1
ATOM 670 C C . LYS A 1 82 ? -5.743 -1.784 19.891 1.00 83.69 82 LYS A C 1
ATOM 672 O O . LYS A 1 82 ? -4.839 -1.679 19.070 1.00 83.69 82 LYS A O 1
ATOM 677 N N . GLY A 1 83 ? -6.452 -2.907 20.026 1.00 81.88 83 GLY A N 1
ATOM 678 C CA . GLY A 1 83 ? -6.177 -4.103 19.219 1.00 81.88 83 GLY A CA 1
ATOM 679 C C . GLY A 1 83 ? -6.364 -3.864 17.716 1.00 81.88 83 GLY A C 1
ATOM 680 O O . GLY A 1 83 ? -5.605 -4.371 16.895 1.00 81.88 83 GLY A O 1
ATOM 681 N N . VAL A 1 84 ? -7.342 -3.038 17.346 1.00 84.00 84 VAL A N 1
ATOM 682 C CA . VAL A 1 84 ? -7.589 -2.602 15.966 1.00 84.00 84 VAL A CA 1
ATOM 683 C C . VAL A 1 84 ? -6.438 -1.740 15.447 1.00 84.00 84 VAL A C 1
ATOM 685 O O . VAL A 1 84 ? -5.988 -1.951 14.322 1.00 84.00 84 VAL A O 1
ATOM 688 N N . GLN A 1 85 ? -5.937 -0.797 16.246 1.00 81.62 85 GLN A N 1
ATOM 689 C CA . GLN A 1 85 ? -4.788 0.033 15.875 1.00 81.62 85 GLN A CA 1
ATOM 690 C C . GLN A 1 85 ? -3.509 -0.793 15.700 1.00 81.62 85 GLN A C 1
ATOM 692 O O . GLN A 1 85 ? -2.793 -0.601 14.715 1.00 81.62 85 GLN A O 1
ATOM 697 N N . ASP A 1 86 ? -3.249 -1.736 16.607 1.00 81.88 86 ASP A N 1
ATOM 698 C CA . ASP A 1 86 ? -2.090 -2.628 16.524 1.00 81.88 86 ASP A CA 1
ATOM 699 C C . ASP A 1 86 ? -2.154 -3.483 15.241 1.00 81.88 86 ASP A C 1
ATOM 701 O O . ASP A 1 86 ? -1.202 -3.500 14.457 1.00 81.88 86 ASP A O 1
ATOM 705 N N . ASN A 1 87 ? -3.316 -4.075 14.937 1.00 81.12 87 ASN A N 1
ATOM 706 C CA . ASN A 1 87 ? -3.533 -4.826 13.694 1.00 81.12 87 ASN A CA 1
ATOM 707 C C . ASN A 1 87 ? -3.389 -3.950 12.440 1.00 81.12 87 ASN A C 1
ATOM 709 O O . ASN A 1 87 ? -2.833 -4.387 11.432 1.00 81.12 87 ASN A O 1
ATOM 713 N N . ALA A 1 88 ? -3.886 -2.711 12.478 1.00 80.38 88 ALA A N 1
ATOM 714 C CA . ALA A 1 88 ? -3.759 -1.784 11.357 1.00 80.38 88 ALA A CA 1
ATOM 715 C C . ALA A 1 88 ? -2.286 -1.484 11.047 1.00 80.38 88 ALA A C 1
ATOM 717 O O . ALA A 1 88 ? -1.906 -1.430 9.878 1.00 80.38 88 ALA A O 1
ATOM 718 N N . LYS A 1 89 ? -1.443 -1.350 12.077 1.00 80.25 89 LYS A N 1
ATOM 719 C CA . LYS A 1 89 ? 0.001 -1.157 11.912 1.0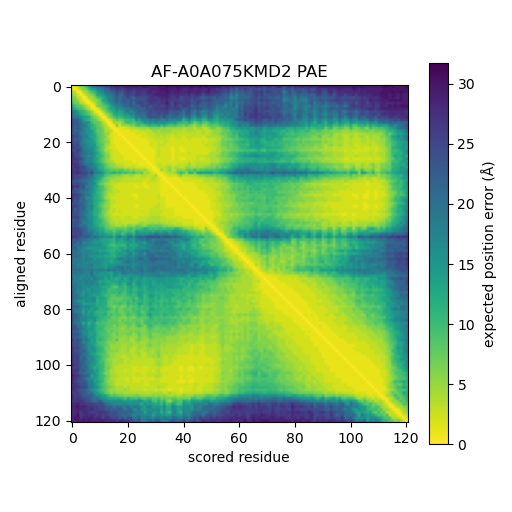0 80.25 89 LYS A CA 1
ATOM 720 C C . LYS A 1 89 ? 0.668 -2.370 11.262 1.00 80.25 89 LYS A C 1
ATOM 722 O O . LYS A 1 89 ? 1.431 -2.204 10.314 1.00 80.25 89 LYS A O 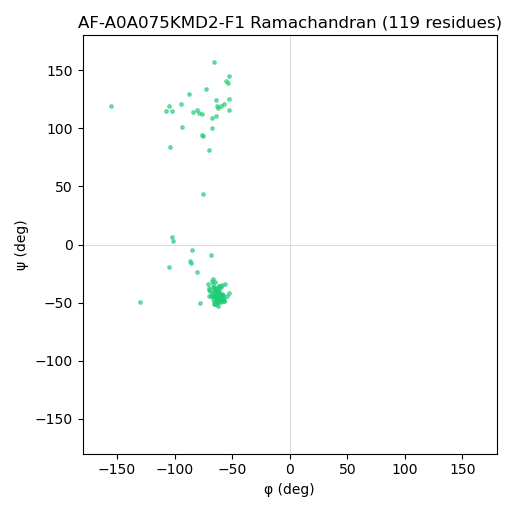1
ATOM 727 N N . GLU A 1 90 ? 0.357 -3.578 11.726 1.00 81.38 90 GLU A N 1
ATOM 728 C CA . GLU A 1 90 ? 0.899 -4.811 11.138 1.00 81.38 90 GLU A CA 1
ATOM 729 C C . GLU A 1 90 ? 0.489 -4.973 9.668 1.00 81.38 90 GLU A C 1
ATOM 731 O O . GLU A 1 90 ? 1.320 -5.297 8.815 1.00 81.38 90 GLU A O 1
ATOM 736 N N . LEU A 1 91 ? -0.773 -4.675 9.347 1.00 81.44 91 LEU A N 1
ATOM 737 C CA . LEU A 1 91 ? -1.274 -4.680 7.974 1.00 81.44 91 LEU A CA 1
ATOM 738 C C . LEU A 1 91 ? -0.572 -3.637 7.103 1.00 81.44 91 LEU A C 1
ATOM 740 O O . LEU A 1 91 ? -0.182 -3.949 5.978 1.00 81.44 91 LEU A O 1
ATOM 744 N N . GLN A 1 92 ? -0.366 -2.419 7.609 1.00 78.69 92 GLN A N 1
ATOM 745 C CA . GLN A 1 92 ? 0.381 -1.384 6.890 1.00 78.69 92 GLN A CA 1
ATOM 746 C C . GLN A 1 92 ? 1.821 -1.821 6.598 1.00 78.69 92 GLN A C 1
ATOM 748 O O . GLN A 1 92 ? 2.307 -1.625 5.482 1.00 78.69 92 GLN A O 1
ATOM 753 N N . ASP A 1 93 ? 2.499 -2.448 7.559 1.00 81.62 93 ASP A N 1
ATOM 754 C CA . ASP A 1 93 ? 3.856 -2.959 7.361 1.00 81.62 93 ASP A CA 1
ATOM 755 C C . ASP A 1 93 ? 3.895 -4.117 6.351 1.00 81.62 93 ASP A C 1
ATOM 757 O O . ASP A 1 93 ? 4.820 -4.200 5.538 1.00 81.62 93 ASP A O 1
ATOM 761 N N . MET A 1 94 ? 2.876 -4.979 6.338 1.00 83.31 94 MET A N 1
ATOM 762 C CA . MET A 1 94 ? 2.724 -6.022 5.322 1.00 83.31 94 MET A CA 1
ATOM 763 C C . MET A 1 94 ? 2.513 -5.426 3.922 1.00 83.31 94 MET A C 1
ATOM 765 O O . MET A 1 94 ? 3.204 -5.819 2.984 1.00 83.31 94 MET A O 1
ATOM 769 N N . ILE A 1 95 ? 1.617 -4.445 3.775 1.00 83.12 95 ILE A N 1
ATOM 770 C CA . ILE A 1 95 ? 1.360 -3.764 2.495 1.00 83.12 95 ILE A CA 1
ATOM 771 C C . ILE A 1 95 ? 2.635 -3.090 1.977 1.00 83.12 95 ILE A C 1
ATOM 773 O O . ILE A 1 95 ? 2.971 -3.232 0.802 1.00 83.12 95 ILE A O 1
ATOM 777 N N . ARG A 1 96 ? 3.396 -2.420 2.852 1.00 82.19 96 ARG A N 1
ATOM 778 C CA . ARG A 1 96 ? 4.694 -1.823 2.493 1.00 82.19 96 ARG A CA 1
ATOM 779 C C . ARG A 1 96 ? 5.667 -2.856 1.932 1.00 82.19 96 ARG A C 1
ATOM 781 O O . ARG A 1 96 ? 6.285 -2.598 0.903 1.00 82.19 96 ARG A O 1
ATOM 788 N N . LYS A 1 97 ? 5.790 -4.025 2.571 1.00 85.75 97 LYS A N 1
ATOM 789 C CA . LYS A 1 97 ? 6.650 -5.114 2.076 1.00 85.75 97 LYS A CA 1
ATOM 790 C C . LYS A 1 97 ? 6.210 -5.590 0.695 1.00 85.75 97 LYS A C 1
ATOM 792 O O . LYS A 1 97 ? 7.046 -5.679 -0.196 1.00 85.75 97 LYS A O 1
ATOM 797 N N . ILE A 1 98 ? 4.909 -5.795 0.493 1.00 88.12 98 ILE A N 1
ATOM 798 C CA . ILE A 1 98 ? 4.349 -6.212 -0.800 1.00 88.12 98 ILE A CA 1
ATOM 799 C C . ILE A 1 98 ? 4.653 -5.178 -1.894 1.00 88.12 98 ILE A C 1
ATOM 801 O O . ILE A 1 98 ? 5.054 -5.552 -2.994 1.00 88.12 98 ILE A O 1
ATOM 805 N N . ILE A 1 99 ? 4.495 -3.881 -1.607 1.00 87.19 99 ILE A N 1
ATOM 806 C CA . ILE A 1 99 ? 4.821 -2.806 -2.557 1.00 87.19 99 ILE A CA 1
ATOM 807 C C . ILE A 1 99 ? 6.305 -2.859 -2.942 1.00 87.19 99 ILE A C 1
ATOM 809 O O . ILE A 1 99 ? 6.626 -2.763 -4.126 1.00 87.19 99 ILE A O 1
ATOM 813 N N . MET A 1 100 ? 7.203 -3.047 -1.973 1.00 86.38 100 MET A N 1
ATOM 814 C CA . MET A 1 100 ? 8.647 -3.104 -2.230 1.00 86.38 100 MET A CA 1
ATOM 815 C C . MET A 1 100 ? 9.056 -4.352 -3.017 1.00 86.38 100 MET A C 1
ATOM 817 O O . MET A 1 100 ? 9.809 -4.245 -3.984 1.00 86.38 100 MET A O 1
ATOM 821 N N . GLU A 1 101 ? 8.535 -5.526 -2.657 1.00 90.50 101 GLU A N 1
ATOM 822 C CA . GLU A 1 101 ? 8.774 -6.765 -3.407 1.00 90.50 101 GLU A CA 1
ATOM 823 C C . GLU A 1 101 ? 8.250 -6.652 -4.839 1.00 90.50 101 GLU A C 1
ATOM 825 O O . GLU A 1 101 ? 8.926 -7.047 -5.792 1.00 90.50 101 GLU A O 1
ATOM 830 N N . ARG A 1 102 ? 7.071 -6.043 -5.016 1.00 92.25 102 ARG A N 1
ATOM 831 C CA . ARG A 1 102 ? 6.509 -5.824 -6.345 1.00 92.25 102 ARG A CA 1
ATOM 832 C C . ARG A 1 102 ? 7.349 -4.851 -7.168 1.00 92.25 102 ARG A C 1
ATOM 834 O O . ARG A 1 102 ? 7.573 -5.120 -8.345 1.00 92.25 102 ARG A O 1
ATOM 841 N N . LEU A 1 103 ? 7.838 -3.767 -6.566 1.00 91.00 103 LEU A N 1
ATOM 842 C CA . LEU A 1 103 ? 8.730 -2.815 -7.229 1.00 91.00 103 LEU A CA 1
ATOM 843 C C . LEU A 1 103 ? 9.996 -3.513 -7.731 1.00 91.00 103 LEU A C 1
ATOM 845 O O . LEU A 1 103 ? 10.369 -3.348 -8.891 1.00 91.00 103 LEU A O 1
ATOM 849 N N . HIS A 1 104 ? 10.620 -4.328 -6.879 1.00 90.25 104 HIS A N 1
ATOM 850 C CA . HIS A 1 104 ? 11.805 -5.095 -7.246 1.00 90.25 104 HIS A CA 1
ATOM 851 C C . HIS A 1 104 ? 11.535 -6.028 -8.434 1.00 90.25 104 HIS A C 1
ATOM 853 O O . HIS A 1 104 ? 12.264 -5.993 -9.425 1.00 90.25 104 HIS A O 1
ATOM 859 N N . LEU A 1 105 ? 10.433 -6.779 -8.385 1.00 93.31 105 LEU A N 1
ATOM 860 C CA . LEU A 1 105 ? 10.028 -7.675 -9.467 1.00 93.31 105 LEU A CA 1
ATOM 861 C C . LEU A 1 105 ? 9.823 -6.931 -10.797 1.00 93.31 105 LEU A C 1
ATOM 863 O O . LEU A 1 105 ? 10.243 -7.408 -11.848 1.00 93.31 105 LEU A O 1
ATOM 867 N N . GLU A 1 106 ? 9.179 -5.763 -10.782 1.00 92.94 106 GLU A N 1
ATOM 868 C CA . GLU A 1 106 ? 8.934 -4.988 -12.007 1.00 92.94 106 GLU A CA 1
ATOM 869 C C . GLU A 1 106 ? 10.230 -4.443 -12.626 1.00 92.94 106 GLU A C 1
ATOM 871 O O . GLU A 1 106 ? 10.360 -4.395 -13.854 1.00 92.94 106 GLU A O 1
ATOM 876 N N . ILE A 1 107 ? 11.214 -4.095 -11.790 1.00 90.81 107 ILE A N 1
ATOM 877 C CA . ILE A 1 107 ? 12.559 -3.726 -12.242 1.00 90.81 107 ILE A CA 1
ATOM 878 C C . ILE A 1 107 ? 13.225 -4.920 -12.933 1.00 90.81 107 ILE A C 1
ATOM 880 O O . ILE A 1 107 ? 13.692 -4.782 -14.066 1.00 90.81 107 ILE A O 1
ATOM 884 N N . GLU A 1 108 ? 13.241 -6.094 -12.296 1.00 90.94 108 GLU A N 1
ATOM 885 C CA . GLU A 1 108 ? 13.841 -7.307 -12.867 1.00 90.94 108 GLU A CA 1
ATOM 886 C C . GLU A 1 108 ? 13.190 -7.702 -14.197 1.00 90.94 108 GLU A C 1
ATOM 888 O O . GLU A 1 108 ? 13.883 -8.012 -15.170 1.00 90.94 108 GLU A O 1
ATOM 893 N N . LEU A 1 109 ? 11.858 -7.647 -14.271 1.00 91.50 109 LEU A N 1
ATOM 894 C CA . LEU A 1 109 ? 11.110 -7.957 -15.488 1.00 91.50 109 LEU A CA 1
ATOM 895 C C . LEU A 1 109 ? 11.490 -7.025 -16.642 1.00 91.50 109 LEU A C 1
ATOM 897 O O . LEU A 1 109 ? 11.707 -7.504 -17.757 1.00 91.50 109 LEU A O 1
ATOM 901 N N . TYR A 1 110 ? 11.608 -5.718 -16.393 1.00 90.19 110 TYR A N 1
ATOM 902 C CA . TYR A 1 110 ? 12.029 -4.770 -17.425 1.00 90.19 110 TYR A CA 1
ATOM 903 C C . TYR A 1 110 ? 13.451 -5.060 -17.919 1.00 90.19 110 TYR A C 1
ATOM 905 O O . TYR A 1 110 ? 13.691 -5.099 -19.131 1.00 90.19 110 TYR A O 1
ATOM 913 N N . MET A 1 111 ? 14.391 -5.289 -16.995 1.00 85.94 111 MET A N 1
ATOM 914 C CA . MET A 1 111 ? 15.786 -5.563 -17.352 1.00 85.94 111 MET A CA 1
ATOM 915 C C . MET A 1 111 ? 15.896 -6.839 -18.191 1.00 85.94 111 MET A C 1
ATOM 917 O O . MET A 1 111 ? 16.500 -6.813 -19.262 1.00 85.94 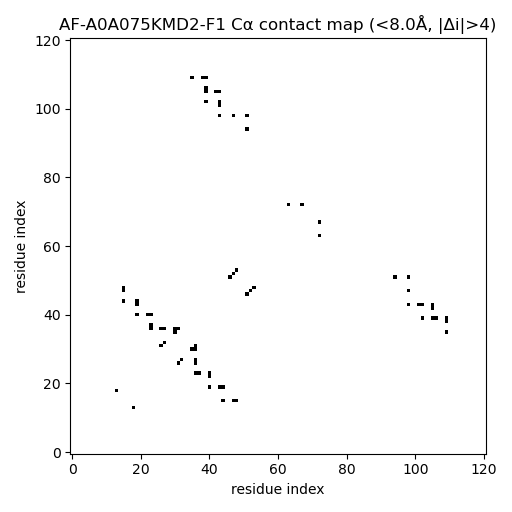111 MET A O 1
ATOM 921 N N . ASN A 1 112 ? 15.227 -7.917 -17.776 1.00 86.50 112 ASN A N 1
ATOM 922 C CA . ASN A 1 112 ? 15.237 -9.195 -18.489 1.00 86.50 112 ASN A CA 1
ATOM 923 C C . ASN A 1 112 ? 14.590 -9.109 -19.880 1.00 86.50 112 ASN A C 1
ATOM 925 O O . ASN A 1 112 ? 15.091 -9.704 -20.835 1.00 86.50 112 ASN A O 1
ATOM 929 N N . GLN A 1 113 ? 13.503 -8.345 -20.036 1.00 82.69 113 GLN A N 1
ATOM 930 C CA . GLN A 1 113 ? 12.871 -8.141 -21.344 1.00 82.69 113 GLN A CA 1
ATOM 931 C C . GLN A 1 113 ? 13.779 -7.389 -22.323 1.00 82.69 113 GLN A C 1
ATOM 933 O O . GLN A 1 113 ? 13.815 -7.728 -23.509 1.00 82.69 113 GLN A O 1
ATOM 938 N N . LYS A 1 114 ? 14.529 -6.385 -21.853 1.00 70.38 114 LYS A N 1
ATOM 939 C CA . LYS A 1 114 ? 15.509 -5.689 -22.697 1.00 70.38 114 LYS A CA 1
ATOM 940 C C . LYS A 1 114 ? 16.695 -6.593 -23.029 1.00 70.38 114 LYS A C 1
ATOM 942 O O . LYS A 1 114 ? 17.095 -6.620 -24.188 1.00 70.38 114 LYS A O 1
ATOM 947 N N . ASP A 1 115 ? 17.178 -7.393 -22.082 1.00 61.94 115 ASP A N 1
ATOM 948 C CA . ASP A 1 115 ? 18.290 -8.327 -22.305 1.00 61.94 115 ASP A CA 1
ATOM 949 C C . ASP A 1 115 ? 17.954 -9.392 -23.366 1.00 61.94 115 ASP A C 1
ATOM 951 O O . ASP A 1 115 ? 18.759 -9.669 -24.255 1.00 61.94 115 ASP A O 1
ATOM 955 N N . ILE A 1 116 ? 16.723 -9.922 -23.363 1.00 59.34 116 ILE A N 1
ATOM 956 C CA . ILE A 1 116 ? 16.227 -10.820 -24.423 1.00 59.34 116 ILE A CA 1
ATOM 957 C C . ILE A 1 116 ? 16.168 -10.097 -25.778 1.00 59.34 116 ILE A C 1
ATOM 959 O O . ILE A 1 116 ? 16.558 -10.662 -26.800 1.00 59.34 116 ILE A O 1
ATOM 963 N N . LYS A 1 117 ? 15.721 -8.836 -25.798 1.00 54.34 117 LYS A N 1
ATOM 964 C CA . LYS A 1 117 ? 15.598 -8.041 -27.028 1.00 54.34 117 LYS A CA 1
ATOM 965 C C . LYS A 1 117 ? 16.955 -7.712 -27.665 1.00 54.34 117 LYS A C 1
ATOM 967 O O . LYS A 1 117 ? 17.019 -7.606 -28.883 1.00 54.34 117 LYS A O 1
ATOM 972 N N . TYR A 1 118 ? 18.027 -7.590 -26.878 1.00 49.44 118 TYR A N 1
ATOM 973 C CA . TYR A 1 118 ? 19.393 -7.379 -27.385 1.00 49.44 118 TYR A CA 1
ATOM 974 C C . TYR A 1 118 ? 20.134 -8.677 -27.751 1.00 49.44 118 TYR A C 1
ATOM 976 O O . TYR A 1 118 ? 21.126 -8.608 -28.466 1.00 49.44 118 TYR A O 1
ATOM 984 N N . ARG A 1 119 ? 19.665 -9.853 -27.308 1.00 44.69 119 ARG A N 1
ATOM 985 C CA . ARG A 1 119 ? 20.224 -11.164 -27.710 1.00 44.69 119 ARG A CA 1
ATOM 986 C C . ARG A 1 119 ? 19.629 -11.728 -29.004 1.00 44.69 119 ARG A C 1
ATOM 988 O O . ARG A 1 119 ? 20.168 -12.687 -29.544 1.00 44.69 119 ARG A O 1
ATOM 995 N N . LEU A 1 120 ? 18.506 -11.176 -29.464 1.00 47.53 120 LEU A N 1
ATOM 996 C CA . LEU A 1 120 ? 17.785 -11.604 -30.671 1.00 47.53 120 LEU A CA 1
ATOM 997 C C . LEU A 1 120 ? 18.015 -10.679 -31.884 1.00 47.53 120 LEU A C 1
ATOM 999 O O . LEU A 1 120 ? 17.363 -10.869 -32.910 1.00 47.53 120 LEU A O 1
ATOM 1003 N N . CYS A 1 121 ? 18.920 -9.702 -31.764 1.00 39.75 121 CYS A N 1
ATOM 1004 C CA . CYS A 1 121 ? 19.366 -8.816 -32.841 1.00 39.75 121 CYS A CA 1
ATOM 1005 C C . CYS A 1 121 ? 20.801 -9.150 -33.250 1.00 39.75 121 CYS A C 1
ATOM 1007 O O . CYS A 1 121 ? 21.628 -9.358 -32.334 1.00 39.75 121 CYS A O 1
#